Protein AF-A0A1M6KP25-F1 (afdb_monomer_lite)

Organism: NCBI:txid1121955

Secondary structure (DSSP, 8-state):
-----PPPSS-HHHHHHHHHHHHHHHHHSHHHHHHHHHHHHHHHHHHHHHHHHHHT-

Structure (mmCIF, N/CA/C/O backbone):
data_AF-A0A1M6KP25-F1
#
_entry.id   AF-A0A1M6KP25-F1
#
loop_
_atom_site.group_PDB
_atom_site.id
_atom_site.type_symbol
_atom_site.label_atom_id
_atom_site.label_alt_id
_atom_site.label_comp_id
_atom_site.label_asym_id
_atom_site.label_entity_i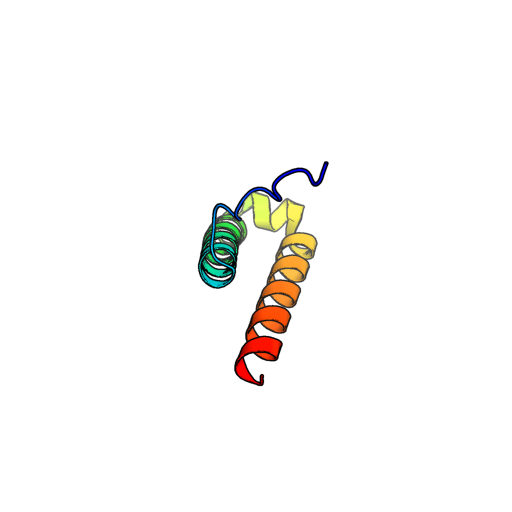d
_atom_site.label_seq_id
_atom_site.pdbx_PDB_ins_code
_atom_site.Cartn_x
_atom_site.Cartn_y
_atom_site.Cartn_z
_atom_site.occupancy
_atom_site.B_iso_or_equiv
_atom_site.auth_seq_id
_atom_site.auth_comp_id
_atom_site.auth_asym_id
_atom_site.auth_atom_id
_atom_site.pdbx_PDB_model_num
ATOM 1 N N . MET A 1 1 ? -1.090 7.074 -40.077 1.00 41.34 1 MET A N 1
ATOM 2 C CA . MET A 1 1 ? -0.168 7.866 -39.234 1.00 41.34 1 MET A CA 1
ATOM 3 C C . MET A 1 1 ? -0.272 7.369 -37.803 1.00 41.34 1 MET A C 1
ATOM 5 O O . MET A 1 1 ? -1.294 7.581 -37.162 1.00 41.34 1 MET A O 1
ATOM 9 N N . SER A 1 2 ? 0.730 6.629 -37.336 1.00 49.84 2 SER A N 1
ATOM 10 C CA . SER A 1 2 ? 0.765 6.073 -35.980 1.00 49.84 2 SER A CA 1
ATOM 11 C C . SER A 1 2 ? 1.073 7.197 -34.991 1.00 49.84 2 SER A C 1
ATOM 13 O O . SER A 1 2 ? 2.141 7.800 -35.065 1.00 49.84 2 SER A O 1
ATOM 15 N N . LYS A 1 3 ? 0.130 7.528 -34.101 1.00 61.47 3 LYS A N 1
ATOM 16 C CA . LYS A 1 3 ? 0.370 8.484 -33.007 1.00 61.47 3 LYS A CA 1
ATOM 17 C C . LYS A 1 3 ? 1.544 7.968 -32.159 1.00 61.47 3 LYS A C 1
ATOM 19 O O . LYS A 1 3 ? 1.526 6.784 -31.818 1.00 61.47 3 LYS A O 1
ATOM 24 N N . PRO A 1 4 ? 2.541 8.796 -31.802 1.00 56.50 4 PRO A N 1
ATOM 25 C CA . PRO A 1 4 ? 3.585 8.359 -30.889 1.00 56.50 4 PRO A CA 1
ATOM 26 C C . PRO A 1 4 ? 2.927 8.047 -29.543 1.00 56.50 4 PRO A C 1
ATOM 28 O O . PRO A 1 4 ? 2.359 8.929 -28.898 1.00 56.50 4 PRO A O 1
ATOM 31 N N . LEU A 1 5 ? 2.955 6.771 -29.151 1.00 65.00 5 LEU A N 1
ATOM 32 C CA . LEU A 1 5 ? 2.610 6.341 -27.800 1.00 65.00 5 LEU A CA 1
ATOM 33 C C . LEU A 1 5 ? 3.501 7.144 -26.853 1.00 65.00 5 LEU A C 1
ATOM 35 O O . LEU A 1 5 ? 4.727 7.035 -26.918 1.00 65.00 5 LEU A O 1
ATOM 39 N N . ALA A 1 6 ? 2.892 8.014 -26.047 1.00 71.19 6 ALA A N 1
ATOM 40 C CA . ALA A 1 6 ? 3.620 8.823 -25.084 1.00 71.19 6 ALA A CA 1
ATOM 41 C C . ALA A 1 6 ? 4.518 7.900 -24.252 1.00 71.19 6 ALA A C 1
ATOM 43 O O . ALA A 1 6 ? 4.047 6.895 -23.713 1.00 71.19 6 ALA A O 1
ATOM 44 N N . LYS A 1 7 ? 5.819 8.212 -24.189 1.00 69.00 7 LYS A N 1
ATOM 45 C CA . LYS A 1 7 ? 6.739 7.448 -23.346 1.00 69.00 7 LYS A CA 1
ATOM 46 C C . LYS A 1 7 ? 6.213 7.500 -21.907 1.00 69.00 7 LYS A C 1
ATOM 48 O O . LYS A 1 7 ? 5.875 8.595 -21.446 1.00 69.00 7 LYS A O 1
ATOM 53 N N . PRO A 1 8 ? 6.116 6.355 -21.208 1.00 69.56 8 PRO A N 1
ATOM 54 C CA . PRO A 1 8 ? 5.710 6.342 -19.813 1.00 69.56 8 PRO A CA 1
ATOM 55 C C . PRO A 1 8 ? 6.612 7.285 -19.019 1.00 69.56 8 PRO A C 1
ATOM 57 O O . PRO A 1 8 ? 7.833 7.220 -19.142 1.00 69.56 8 PRO A O 1
ATOM 60 N N . ARG A 1 9 ? 6.005 8.183 -18.237 1.00 79.88 9 ARG A N 1
ATOM 61 C CA . ARG A 1 9 ? 6.741 9.173 -17.434 1.00 79.88 9 ARG A CA 1
ATOM 62 C C . ARG A 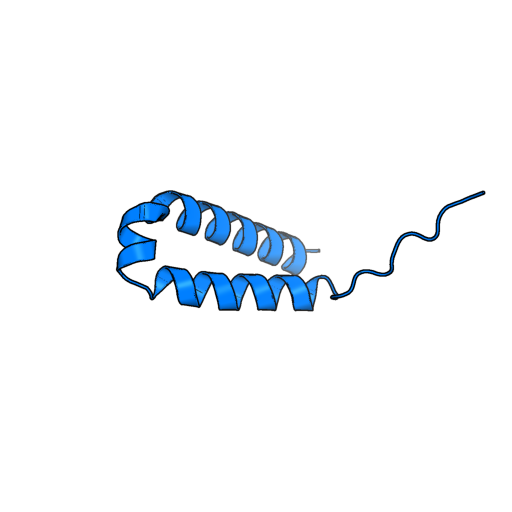1 9 ? 7.529 8.532 -16.287 1.00 79.88 9 ARG A C 1
ATOM 64 O O . ARG A 1 9 ? 8.444 9.160 -15.775 1.00 79.88 9 ARG A O 1
ATOM 71 N N . PHE A 1 10 ? 7.161 7.307 -15.922 1.00 80.56 10 PHE A N 1
ATOM 72 C CA . PHE A 1 10 ? 7.790 6.498 -14.889 1.00 80.56 10 PHE A CA 1
ATOM 73 C C . PHE A 1 10 ? 8.034 5.093 -15.431 1.00 80.56 10 PHE A C 1
ATOM 75 O O . PHE A 1 10 ? 7.212 4.566 -16.196 1.00 80.56 10 PHE A O 1
ATOM 82 N N . SER A 1 11 ? 9.135 4.479 -15.009 1.00 87.38 11 SER A N 1
ATOM 83 C CA . SER A 1 11 ? 9.308 3.037 -15.109 1.00 87.38 11 SER A CA 1
ATOM 84 C C . SER A 1 11 ? 8.236 2.324 -14.278 1.00 87.38 11 SER A C 1
ATOM 86 O O . SER A 1 11 ? 7.511 2.915 -13.468 1.00 87.38 11 SER A O 1
ATOM 88 N N . ARG A 1 12 ? 8.094 1.018 -14.498 1.00 85.44 12 ARG A N 1
ATOM 89 C CA . ARG A 1 12 ? 7.125 0.225 -13.735 1.00 85.44 12 ARG A CA 1
ATOM 90 C C . ARG A 1 12 ? 7.550 0.104 -12.276 1.00 85.44 12 ARG A C 1
ATOM 92 O O . ARG A 1 12 ? 6.680 0.135 -11.409 1.00 85.44 12 ARG A O 1
ATOM 99 N N . GLU A 1 13 ? 8.849 -0.021 -12.016 1.00 88.00 13 GLU A N 1
ATOM 100 C CA . GLU A 1 13 ? 9.415 -0.049 -10.668 1.00 88.00 13 GLU A CA 1
ATOM 101 C C . GLU A 1 13 ? 9.157 1.280 -9.950 1.00 88.00 13 GLU A C 1
ATOM 103 O O . GLU A 1 13 ? 8.578 1.277 -8.865 1.00 88.00 13 GLU A O 1
ATOM 108 N N . GLU A 1 14 ? 9.452 2.407 -10.607 1.00 87.75 14 GLU A N 1
ATOM 109 C CA . GLU A 1 14 ? 9.209 3.753 -10.071 1.00 87.75 14 GLU A CA 1
ATOM 110 C C . GLU A 1 14 ? 7.726 3.965 -9.750 1.00 87.75 14 GLU A C 1
ATOM 112 O O . GLU A 1 14 ? 7.372 4.495 -8.699 1.00 87.75 14 GLU A O 1
ATOM 117 N N . PHE A 1 15 ? 6.825 3.501 -10.621 1.00 89.00 15 PHE A N 1
ATOM 118 C CA . PHE A 1 15 ? 5.391 3.561 -10.349 1.00 89.00 15 PHE A CA 1
ATOM 119 C C . PHE A 1 15 ? 4.997 2.736 -9.114 1.00 89.00 15 PHE A C 1
AT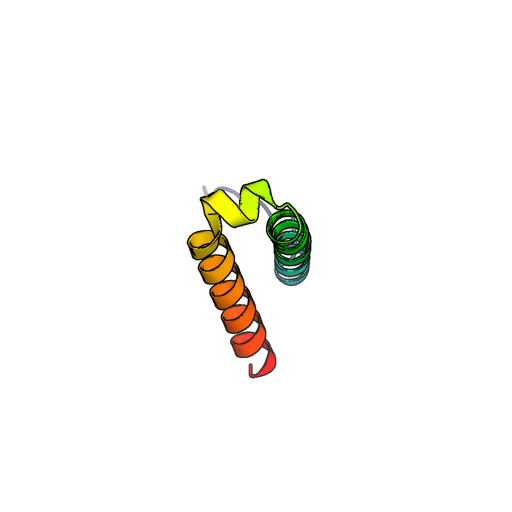OM 121 O O . PHE A 1 15 ? 4.196 3.195 -8.297 1.00 89.00 15 PHE A O 1
ATOM 128 N N . CYS A 1 16 ? 5.557 1.533 -8.955 1.00 90.81 16 CYS A N 1
ATOM 129 C CA . CYS A 1 16 ? 5.270 0.687 -7.797 1.00 90.81 16 CYS A CA 1
ATOM 130 C C . CYS A 1 16 ? 5.753 1.326 -6.494 1.00 90.81 16 CYS A C 1
ATOM 132 O O . CYS A 1 16 ? 5.028 1.269 -5.504 1.00 90.81 16 CYS A O 1
ATOM 134 N N . GLU A 1 17 ? 6.935 1.941 -6.490 1.00 92.00 17 GLU A N 1
ATOM 135 C CA . GLU A 1 17 ? 7.470 2.665 -5.331 1.00 92.00 17 GLU A CA 1
ATOM 136 C C . GLU A 1 17 ? 6.626 3.898 -4.989 1.00 92.00 17 GLU A C 1
ATOM 138 O O . GLU A 1 17 ? 6.295 4.120 -3.823 1.00 92.00 17 GLU A O 1
ATOM 143 N N . LEU A 1 18 ? 6.196 4.661 -6.000 1.00 92.69 18 LEU A N 1
ATOM 144 C CA . LEU A 1 18 ? 5.327 5.827 -5.814 1.00 92.69 18 LEU A CA 1
ATOM 145 C C . LEU A 1 18 ? 3.975 5.449 -5.198 1.00 92.69 18 LEU A C 1
ATOM 147 O O . LEU A 1 18 ? 3.516 6.107 -4.258 1.00 92.69 18 LEU A O 1
ATOM 151 N N . ILE A 1 19 ? 3.333 4.395 -5.709 1.00 92.31 19 ILE A N 1
ATOM 152 C CA . ILE A 1 19 ? 2.059 3.911 -5.163 1.00 92.31 19 ILE A CA 1
ATOM 153 C C . ILE A 1 19 ? 2.249 3.373 -3.747 1.00 92.31 19 ILE A C 1
ATOM 155 O O . ILE A 1 19 ? 1.432 3.675 -2.883 1.00 92.31 19 ILE A O 1
ATOM 159 N N . ASP A 1 20 ? 3.326 2.634 -3.486 1.00 94.25 20 ASP A N 1
ATOM 160 C CA . ASP A 1 20 ? 3.630 2.083 -2.165 1.00 94.25 20 ASP A CA 1
ATOM 161 C C . ASP A 1 20 ? 3.790 3.183 -1.106 1.00 94.25 20 ASP A C 1
ATOM 163 O O . ASP A 1 20 ? 3.114 3.174 -0.072 1.00 94.25 20 ASP A O 1
ATOM 167 N N . ALA A 1 21 ? 4.609 4.194 -1.413 1.00 94.62 21 ALA A N 1
ATOM 168 C CA . ALA A 1 21 ? 4.832 5.341 -0.543 1.00 94.62 21 ALA A CA 1
ATOM 169 C C . ALA A 1 21 ? 3.529 6.109 -0.278 1.00 94.62 21 ALA A C 1
ATOM 171 O O . ALA A 1 21 ? 3.226 6.468 0.864 1.00 94.62 21 ALA A O 1
ATOM 172 N N . ARG A 1 22 ? 2.717 6.332 -1.320 1.00 93.75 22 ARG A N 1
ATOM 173 C CA . ARG A 1 22 ? 1.441 7.040 -1.173 1.00 93.75 22 ARG A CA 1
ATOM 174 C C . ARG A 1 22 ? 0.427 6.236 -0.366 1.00 93.75 22 ARG A C 1
ATOM 176 O O . ARG A 1 22 ? -0.295 6.808 0.448 1.00 93.75 22 ARG A O 1
ATOM 183 N N . LEU A 1 23 ? 0.378 4.927 -0.578 1.00 94.12 23 LEU A N 1
ATOM 184 C CA . LEU A 1 23 ? -0.510 4.029 0.142 1.00 94.12 23 LEU A CA 1
ATOM 185 C C . LEU A 1 23 ? -0.147 3.983 1.628 1.00 94.12 23 LEU A C 1
ATOM 187 O O . LEU A 1 23 ? -1.033 4.109 2.467 1.00 94.12 23 LEU A O 1
ATOM 191 N N . HIS A 1 24 ? 1.146 3.949 1.955 1.00 94.00 24 HIS A N 1
ATOM 192 C CA . HIS A 1 24 ? 1.616 4.010 3.338 1.00 94.00 24 HIS A CA 1
ATOM 193 C C . HIS A 1 24 ? 1.220 5.323 4.041 1.00 94.00 24 HIS A C 1
ATOM 195 O O . HIS A 1 24 ? 0.745 5.316 5.179 1.00 94.00 24 HIS A O 1
ATOM 201 N N . GLN A 1 25 ? 1.328 6.465 3.353 1.00 94.06 25 GLN A N 1
ATOM 202 C CA . GLN A 1 25 ? 0.849 7.752 3.881 1.00 94.06 25 GLN A CA 1
ATOM 203 C C . GLN A 1 25 ? -0.661 7.746 4.169 1.00 94.06 25 GLN A C 1
ATOM 205 O O . GLN A 1 25 ? -1.116 8.339 5.144 1.00 94.06 25 GLN A O 1
ATOM 210 N N . LEU A 1 26 ? -1.457 7.081 3.331 1.00 91.94 26 LEU A N 1
ATOM 211 C CA . LEU A 1 26 ? -2.906 6.986 3.528 1.00 91.94 26 LEU A CA 1
ATOM 212 C C . LEU A 1 26 ? -3.278 6.004 4.646 1.00 91.94 26 LEU A C 1
ATOM 214 O O . LEU A 1 26 ? -4.206 6.266 5.405 1.00 91.94 26 LEU A O 1
ATOM 218 N N . GLU A 1 27 ? -2.547 4.902 4.784 1.00 91.19 27 GLU A N 1
ATOM 219 C CA . GLU A 1 27 ? -2.754 3.904 5.840 1.00 91.19 27 GLU A CA 1
ATOM 220 C C . GLU A 1 27 ? -2.381 4.431 7.234 1.00 91.19 27 GLU A C 1
ATOM 222 O O . GLU A 1 27 ? -2.985 4.028 8.232 1.00 91.19 27 GLU A O 1
ATOM 227 N N . THR A 1 28 ? -1.410 5.346 7.302 1.00 91.69 28 THR A N 1
ATOM 228 C CA . THR A 1 28 ? -0.990 6.030 8.537 1.00 91.69 28 THR A CA 1
ATOM 229 C C . THR A 1 28 ? -1.918 7.182 8.926 1.00 91.69 28 THR A C 1
ATOM 231 O O . THR A 1 28 ? -1.984 7.549 10.098 1.00 91.69 28 THR A O 1
ATOM 234 N N . HIS A 1 29 ? -2.695 7.724 7.983 1.00 93.62 29 HIS A N 1
ATOM 235 C CA . HIS A 1 29 ? -3.656 8.787 8.258 1.00 93.62 29 HIS A CA 1
ATOM 236 C C . HIS A 1 29 ? -4.973 8.218 8.817 1.00 93.62 29 HIS A C 1
ATOM 238 O O . HIS A 1 29 ? -5.789 7.648 8.088 1.00 93.62 29 HIS A O 1
ATOM 244 N N . THR A 1 30 ? -5.232 8.433 10.111 1.00 87.44 30 THR A N 1
ATOM 245 C CA . THR A 1 30 ? -6.369 7.855 10.859 1.00 87.44 30 THR A CA 1
ATOM 246 C C . THR A 1 30 ? -7.725 8.041 10.171 1.00 87.44 30 THR A C 1
ATOM 248 O O . THR A 1 30 ? -8.514 7.101 10.088 1.00 87.44 30 THR A O 1
ATOM 251 N N . GLU A 1 31 ? -7.988 9.228 9.617 1.00 88.31 31 GLU A N 1
ATOM 252 C CA . GLU A 1 31 ? -9.259 9.515 8.934 1.00 88.31 31 GLU A CA 1
ATOM 253 C C . GLU A 1 31 ? -9.411 8.747 7.611 1.00 88.31 31 GLU A C 1
ATOM 255 O O . GLU A 1 31 ? -10.492 8.251 7.292 1.00 88.31 31 GLU A O 1
ATOM 260 N N . ALA A 1 32 ? -8.319 8.594 6.855 1.00 83.12 32 ALA A N 1
ATOM 261 C CA . ALA A 1 32 ? -8.332 7.846 5.604 1.00 83.12 32 ALA A CA 1
ATOM 262 C C . ALA A 1 32 ? -8.505 6.351 5.885 1.00 83.12 32 ALA A C 1
ATOM 264 O O . ALA A 1 32 ? -9.313 5.694 5.231 1.00 83.12 32 ALA A O 1
ATOM 265 N N . LYS A 1 33 ? -7.843 5.839 6.929 1.00 88.06 33 LYS A N 1
ATOM 266 C CA . LYS A 1 33 ? -8.043 4.473 7.413 1.00 88.06 33 LYS A CA 1
ATOM 267 C C . LYS A 1 33 ? -9.491 4.232 7.839 1.00 88.06 33 LYS A C 1
ATOM 269 O O . LYS A 1 33 ? -10.073 3.236 7.434 1.00 88.06 33 LYS A O 1
ATOM 274 N N . ARG A 1 34 ? -10.114 5.150 8.586 1.00 90.00 34 ARG A N 1
ATOM 275 C CA . ARG A 1 34 ? -11.509 4.998 9.034 1.00 90.00 34 ARG A CA 1
ATOM 276 C C . ARG A 1 34 ? -12.506 4.962 7.873 1.00 90.00 34 ARG A C 1
ATOM 278 O O . ARG A 1 34 ? -13.439 4.168 7.909 1.00 90.00 34 ARG A O 1
ATOM 285 N N . ARG A 1 35 ? -12.326 5.817 6.862 1.00 93.19 35 ARG A N 1
ATOM 286 C CA . ARG A 1 35 ? -13.271 5.941 5.736 1.00 93.19 35 ARG A CA 1
ATOM 287 C C . ARG A 1 35 ? -13.032 4.932 4.619 1.00 93.19 35 ARG A C 1
ATOM 289 O O . ARG A 1 35 ? -13.983 4.518 3.966 1.00 93.19 35 ARG A O 1
ATOM 296 N N . TYR A 1 36 ? -11.779 4.545 4.395 1.00 94.38 36 TYR A N 1
ATOM 297 C CA . TYR A 1 36 ? -11.367 3.810 3.200 1.00 94.38 36 TYR A CA 1
ATOM 298 C C . TYR A 1 36 ? -10.596 2.521 3.511 1.00 94.38 36 TYR A C 1
ATOM 300 O O . TYR A 1 36 ? -9.945 1.993 2.614 1.00 94.38 36 TYR A O 1
ATOM 308 N N . ALA A 1 37 ? -10.682 1.981 4.736 1.00 90.94 37 ALA A N 1
ATOM 309 C CA . ALA A 1 37 ? -9.962 0.770 5.160 1.00 90.94 37 ALA A CA 1
ATOM 310 C C . ALA A 1 37 ? -9.996 -0.361 4.119 1.00 90.94 37 ALA A C 1
ATOM 312 O O . ALA A 1 37 ? -8.950 -0.869 3.726 1.00 90.94 37 ALA A O 1
ATOM 313 N N . ALA A 1 38 ? -11.193 -0.729 3.653 1.00 92.94 38 ALA A N 1
ATOM 314 C CA . ALA A 1 38 ? -11.373 -1.829 2.708 1.00 92.94 38 ALA A CA 1
ATOM 315 C C . ALA A 1 38 ? -10.721 -1.546 1.344 1.00 92.94 38 ALA A C 1
ATOM 317 O O . ALA A 1 38 ? -10.115 -2.432 0.749 1.00 92.94 38 ALA A O 1
ATOM 318 N N . VAL A 1 39 ? -10.799 -0.299 0.871 1.00 94.50 39 VAL A N 1
ATOM 319 C CA . VAL A 1 39 ? -10.193 0.119 -0.400 1.00 94.50 39 VAL A CA 1
ATOM 320 C C . VAL A 1 39 ? -8.671 0.123 -0.287 1.00 94.50 39 VAL A C 1
ATOM 322 O O . VAL A 1 39 ? -7.994 -0.421 -1.153 1.00 94.50 39 VAL A O 1
ATOM 325 N N . LEU A 1 40 ? -8.126 0.681 0.797 1.00 94.38 40 LEU A N 1
ATOM 326 C CA . LEU A 1 40 ? -6.683 0.696 1.048 1.00 94.38 40 LEU A CA 1
ATOM 327 C C . LEU A 1 40 ? -6.128 -0.733 1.142 1.00 94.38 40 LEU A C 1
ATOM 329 O O . LEU A 1 40 ? -5.127 -1.035 0.500 1.00 94.38 40 LEU A O 1
ATOM 333 N N . ALA A 1 41 ? -6.829 -1.634 1.841 1.00 93.56 41 ALA A N 1
ATOM 334 C CA . ALA A 1 41 ? -6.459 -3.045 1.929 1.00 93.56 41 ALA A CA 1
ATOM 335 C C . ALA A 1 41 ? -6.481 -3.749 0.561 1.00 93.56 41 ALA A C 1
ATOM 337 O O . ALA A 1 41 ? -5.545 -4.474 0.228 1.00 93.56 41 ALA A O 1
ATOM 338 N N . ALA A 1 42 ? -7.504 -3.502 -0.264 1.00 95.88 42 ALA A N 1
ATOM 339 C CA . ALA A 1 42 ? -7.581 -4.073 -1.607 1.00 95.88 42 ALA A CA 1
ATOM 340 C C . ALA A 1 42 ? -6.448 -3.567 -2.517 1.00 95.88 42 ALA A C 1
ATOM 342 O O . ALA A 1 42 ? -5.853 -4.347 -3.260 1.00 95.88 42 ALA A O 1
ATOM 343 N N . ILE A 1 43 ? -6.115 -2.273 -2.460 1.00 94.44 43 ILE A N 1
ATOM 344 C CA . ILE A 1 43 ? -5.001 -1.706 -3.237 1.00 94.44 43 ILE A CA 1
ATOM 345 C C . ILE A 1 43 ? -3.670 -2.305 -2.765 1.00 94.44 43 ILE A C 1
ATOM 347 O O . ILE A 1 43 ? -2.854 -2.694 -3.602 1.00 94.44 43 ILE A O 1
ATOM 351 N N . ARG A 1 44 ? -3.474 -2.441 -1.447 1.00 95.06 44 ARG A N 1
ATOM 352 C CA . ARG A 1 44 ? -2.283 -3.057 -0.841 1.00 95.06 44 ARG A CA 1
ATOM 353 C C . ARG A 1 44 ? -2.092 -4.488 -1.327 1.00 95.06 44 ARG A C 1
ATOM 355 O O . ARG A 1 44 ? -1.038 -4.813 -1.865 1.00 95.06 44 ARG A O 1
ATOM 362 N N . GLN A 1 45 ? -3.141 -5.301 -1.228 1.00 95.25 45 GLN A N 1
ATOM 363 C CA . GLN A 1 45 ? -3.117 -6.690 -1.674 1.00 95.25 45 GLN A CA 1
ATOM 364 C C . GLN A 1 45 ? -2.772 -6.801 -3.164 1.00 95.25 45 GLN A C 1
ATOM 366 O O . GLN A 1 45 ? -1.910 -7.592 -3.534 1.00 95.25 45 GLN A O 1
ATOM 371 N N . ASN A 1 46 ? -3.386 -5.978 -4.020 1.00 94.12 46 ASN A N 1
ATOM 372 C CA . ASN A 1 46 ? -3.093 -5.988 -5.455 1.00 94.12 46 ASN A CA 1
ATOM 373 C C . ASN A 1 46 ? -1.645 -5.581 -5.762 1.00 94.12 46 ASN A C 1
ATOM 375 O O . ASN A 1 46 ? -1.005 -6.192 -6.620 1.00 94.12 46 ASN A O 1
ATOM 379 N N . LEU A 1 47 ? -1.114 -4.574 -5.061 1.00 92.94 47 LEU A N 1
ATOM 380 C CA . LEU A 1 47 ? 0.275 -4.147 -5.220 1.00 92.94 47 LEU A CA 1
ATOM 381 C C . LEU A 1 47 ? 1.250 -5.254 -4.802 1.00 92.94 47 LEU A C 1
ATOM 383 O O . LEU A 1 47 ? 2.219 -5.520 -5.514 1.00 92.94 47 LEU A O 1
ATOM 387 N N . ASP A 1 48 ? 0.979 -5.926 -3.685 1.00 93.00 48 ASP A N 1
ATOM 388 C CA . ASP A 1 48 ? 1.820 -7.010 -3.181 1.00 93.00 48 ASP A CA 1
ATOM 389 C C . ASP A 1 48 ? 1.778 -8.226 -4.111 1.00 93.00 48 ASP A C 1
ATOM 391 O O . ASP A 1 48 ? 2.831 -8.753 -4.475 1.00 93.00 48 ASP A O 1
ATOM 395 N N . THR A 1 49 ? 0.594 -8.624 -4.588 1.00 94.06 49 THR A N 1
ATOM 396 C CA . THR A 1 49 ? 0.448 -9.691 -5.590 1.00 94.06 49 THR A CA 1
ATOM 397 C C . THR A 1 49 ? 1.191 -9.352 -6.881 1.00 94.06 49 THR A C 1
ATOM 399 O O . THR A 1 49 ? 1.897 -10.203 -7.428 1.00 94.06 49 THR A O 1
ATOM 402 N N . TYR A 1 50 ? 1.097 -8.108 -7.358 1.00 89.56 50 TYR A N 1
ATOM 403 C CA . TYR A 1 50 ? 1.832 -7.662 -8.541 1.00 89.56 50 TYR A CA 1
ATOM 404 C C . TYR A 1 50 ? 3.354 -7.761 -8.338 1.00 89.56 50 TYR A C 1
ATOM 406 O O . TYR A 1 50 ? 4.056 -8.325 -9.182 1.00 89.56 50 TYR A O 1
ATOM 414 N N . LYS A 1 51 ? 3.867 -7.284 -7.193 1.00 88.56 51 LYS A N 1
ATOM 415 C CA . LYS A 1 51 ? 5.292 -7.384 -6.832 1.00 88.56 51 LYS A CA 1
ATOM 416 C C . LYS A 1 51 ? 5.751 -8.842 -6.700 1.00 88.56 51 LYS A C 1
ATOM 418 O O . LYS A 1 51 ? 6.844 -9.174 -7.150 1.00 88.56 51 LYS A O 1
ATOM 423 N N . GLN A 1 52 ? 4.942 -9.720 -6.106 1.00 88.06 52 GLN A N 1
ATOM 424 C CA . GLN A 1 52 ? 5.266 -11.141 -5.925 1.00 88.06 52 GLN A CA 1
ATOM 425 C C . GLN A 1 52 ? 5.303 -11.905 -7.248 1.00 88.06 52 GLN A C 1
ATOM 427 O O . GLN A 1 52 ? 6.272 -12.613 -7.509 1.00 88.06 52 GLN A O 1
ATOM 432 N N . THR A 1 53 ? 4.305 -11.698 -8.111 1.00 87.06 53 THR A N 1
ATOM 433 C CA . THR A 1 53 ? 4.254 -12.301 -9.455 1.00 87.06 53 THR A CA 1
ATOM 434 C C . THR A 1 53 ? 5.503 -11.945 -10.262 1.00 87.06 53 T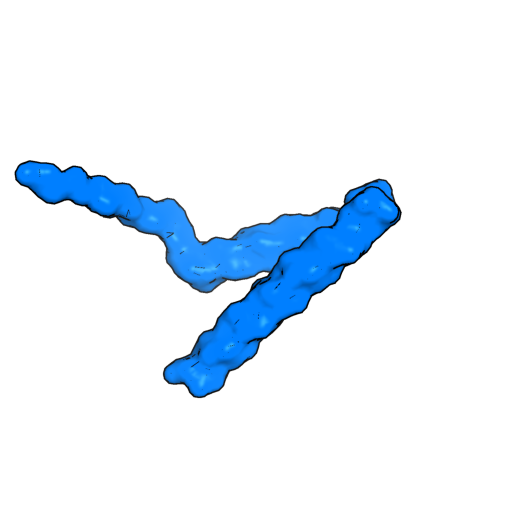HR A C 1
ATOM 436 O O . THR A 1 53 ? 6.008 -12.754 -11.029 1.00 87.06 53 THR A O 1
ATOM 439 N N . ARG A 1 54 ? 6.040 -10.738 -10.051 1.00 79.62 54 ARG A N 1
ATOM 440 C CA . ARG A 1 54 ? 7.275 -10.258 -10.678 1.00 79.62 54 ARG A CA 1
ATOM 441 C C . ARG A 1 54 ? 8.559 -10.790 -10.057 1.00 79.62 54 ARG A C 1
ATOM 443 O O . ARG A 1 54 ? 9.529 -10.929 -10.778 1.00 79.62 54 ARG A O 1
ATOM 450 N N . LYS A 1 55 ? 8.594 -11.065 -8.752 1.00 71.25 55 LYS A N 1
ATOM 451 C CA . LYS A 1 55 ? 9.773 -11.677 -8.112 1.00 71.25 55 LYS A CA 1
ATOM 452 C C . LYS A 1 55 ? 9.974 -13.140 -8.519 1.00 71.25 55 LYS A C 1
ATOM 454 O O . LYS A 1 55 ? 11.068 -13.659 -8.336 1.00 71.25 55 LYS A O 1
ATOM 459 N N . MET A 1 56 ? 8.924 -13.796 -9.014 1.00 54.53 56 MET A N 1
ATOM 460 C CA . MET A 1 56 ? 8.958 -15.188 -9.478 1.00 54.53 56 MET A CA 1
ATOM 461 C C . MET A 1 56 ? 9.074 -15.339 -11.005 1.00 54.53 56 MET A 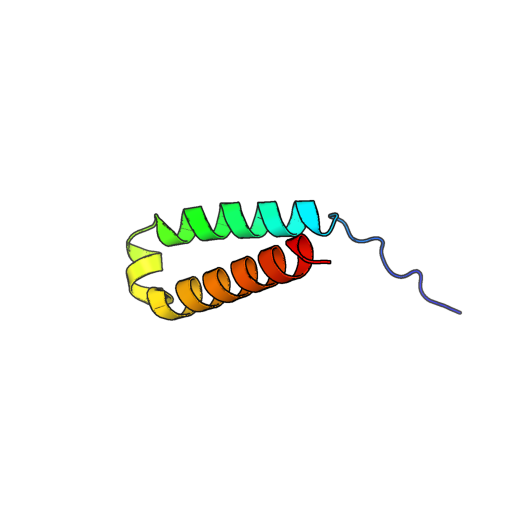C 1
ATOM 463 O O . MET A 1 56 ? 9.095 -16.470 -11.483 1.00 54.53 56 MET A O 1
ATOM 467 N N . ALA A 1 57 ? 9.132 -14.232 -11.754 1.00 48.56 57 ALA A N 1
ATOM 468 C CA . ALA A 1 57 ? 9.283 -14.198 -13.211 1.00 48.56 57 ALA A CA 1
ATOM 469 C C . ALA A 1 57 ? 10.669 -13.672 -13.595 1.00 48.56 57 ALA A C 1
ATOM 471 O O . ALA A 1 57 ? 11.228 -14.185 -14.586 1.00 48.56 57 ALA A O 1
#

Radius of gyration: 14.99 Å; chains: 1; bounding box: 23×25×50 Å

pLDDT: mean 84.84, std 13.49, range [41.34, 95.88]

Sequence (57 aa):
MSKPLAKPRFSREEFCELI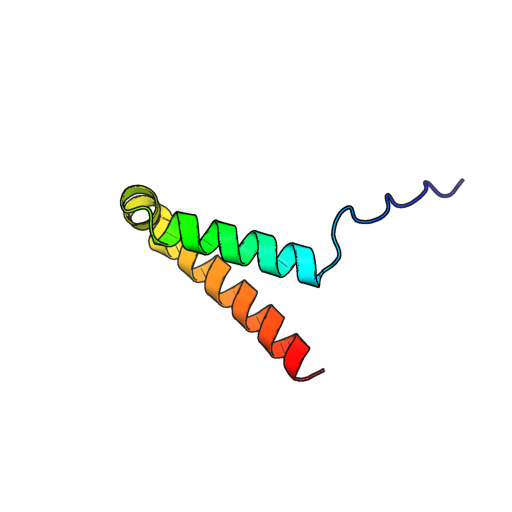DARLHQLETHTEAKRRYAAVLAAIRQNLDTYKQTRKMA

Foldseek 3Di:
DDDPPPDPPDDPVRVLVVLVVVLVVQCPDPVSCVPCVVVSVVSVVVSVVVVVVVVVD